Protein AF-A0A523RDM0-F1 (afdb_monomer_lite)

Structure (mmCIF, N/CA/C/O backbone):
data_AF-A0A523RDM0-F1
#
_entry.id   AF-A0A523RDM0-F1
#
loop_
_atom_site.group_PDB
_atom_site.id
_atom_site.type_symbol
_atom_site.label_atom_id
_atom_site.label_alt_id
_atom_site.label_comp_id
_atom_site.label_asym_id
_atom_site.label_entity_id
_atom_site.label_seq_id
_atom_site.pdbx_PDB_ins_code
_atom_site.Cartn_x
_atom_site.Cartn_y
_atom_site.Cartn_z
_atom_site.occupancy
_atom_site.B_iso_or_equiv
_atom_site.auth_seq_id
_atom_site.auth_comp_id
_atom_site.auth_asym_id
_atom_site.auth_atom_id
_atom_site.pdbx_PDB_model_num
ATOM 1 N N . MET A 1 1 ? 0.186 -13.187 25.152 1.00 63.44 1 MET A N 1
ATOM 2 C CA . MET A 1 1 ? -0.344 -13.380 23.785 1.00 63.44 1 MET A CA 1
ATOM 3 C C . MET A 1 1 ? 0.606 -14.290 23.031 1.00 63.44 1 MET A C 1
ATOM 5 O O . MET A 1 1 ? 1.808 -14.102 23.162 1.00 63.44 1 MET A O 1
ATOM 9 N N . SER A 1 2 ? 0.100 -15.282 22.299 1.00 75.81 2 SER A N 1
ATOM 10 C CA . SER A 1 2 ? 0.920 -16.077 21.379 1.00 75.81 2 SER A CA 1
ATOM 11 C C . SER A 1 2 ? 1.152 -15.284 20.094 1.00 75.81 2 SER A C 1
ATOM 13 O O . SER A 1 2 ? 0.192 -14.784 19.511 1.00 75.81 2 SER A O 1
ATOM 15 N N . THR A 1 3 ? 2.399 -15.173 19.641 1.00 81.31 3 THR A N 1
ATOM 16 C CA . THR A 1 3 ? 2.717 -14.581 18.335 1.00 81.31 3 THR A CA 1
ATOM 17 C C . THR A 1 3 ? 2.086 -15.418 17.225 1.00 81.31 3 THR A C 1
ATOM 19 O O . THR A 1 3 ? 2.317 -16.625 17.162 1.00 81.31 3 THR A O 1
ATOM 22 N N . LYS A 1 4 ? 1.304 -14.786 16.343 1.00 82.50 4 LYS A N 1
ATOM 23 C CA . LYS A 1 4 ? 0.785 -15.419 15.127 1.00 82.50 4 LYS A CA 1
ATOM 24 C C . LYS A 1 4 ? 1.697 -15.053 13.963 1.00 82.50 4 LYS A C 1
ATOM 26 O O . LYS A 1 4 ? 2.017 -13.885 13.769 1.00 82.50 4 LYS A O 1
ATOM 31 N N . ILE A 1 5 ? 2.134 -16.062 13.223 1.00 87.12 5 ILE A N 1
ATOM 32 C CA . ILE A 1 5 ? 2.983 -15.906 12.044 1.00 87.12 5 ILE A CA 1
ATOM 33 C C . ILE A 1 5 ? 2.201 -16.468 10.863 1.00 87.12 5 ILE A C 1
ATOM 35 O O . ILE A 1 5 ? 1.663 -17.571 10.954 1.00 87.12 5 ILE A O 1
ATOM 39 N N . SER A 1 6 ? 2.145 -15.710 9.772 1.00 89.75 6 SER A N 1
ATOM 40 C CA . SER A 1 6 ? 1.625 -16.178 8.491 1.00 89.75 6 SER A CA 1
ATOM 41 C C . SER A 1 6 ? 2.789 -16.432 7.539 1.00 89.75 6 SER A C 1
ATOM 43 O O . SER A 1 6 ? 3.699 -15.610 7.433 1.00 89.75 6 SER A O 1
ATOM 45 N N . ILE A 1 7 ? 2.778 -17.591 6.880 1.00 90.38 7 ILE A N 1
ATOM 46 C CA . ILE A 1 7 ? 3.726 -17.950 5.825 1.00 90.38 7 ILE A CA 1
ATOM 47 C C . ILE A 1 7 ? 2.899 -18.410 4.633 1.00 90.38 7 ILE A C 1
ATOM 49 O O . ILE A 1 7 ? 2.243 -19.451 4.694 1.00 90.38 7 ILE A O 1
ATOM 53 N N . VAL A 1 8 ? 2.948 -17.642 3.549 1.00 90.69 8 VAL A N 1
ATOM 54 C CA . VAL A 1 8 ? 2.283 -17.978 2.290 1.00 90.69 8 VAL A CA 1
ATOM 55 C C . VAL A 1 8 ? 3.348 -18.365 1.274 1.00 90.69 8 VAL A C 1
ATOM 57 O O . VAL A 1 8 ? 4.249 -17.587 0.971 1.00 90.69 8 VAL A O 1
ATOM 60 N N . ASN A 1 9 ? 3.265 -19.597 0.772 1.00 90.38 9 ASN A N 1
ATOM 61 C CA . ASN A 1 9 ? 4.205 -20.113 -0.216 1.00 90.38 9 ASN A CA 1
ATOM 62 C C . ASN A 1 9 ? 3.684 -19.860 -1.629 1.00 90.38 9 ASN A C 1
ATOM 64 O O . ASN A 1 9 ? 2.563 -20.240 -1.963 1.00 90.38 9 ASN A O 1
ATOM 68 N N . LEU A 1 10 ? 4.545 -19.302 -2.474 1.00 86.94 10 LEU A N 1
ATOM 69 C CA . LEU A 1 10 ? 4.272 -19.036 -3.880 1.00 86.94 10 LEU A CA 1
ATOM 70 C C . LEU A 1 10 ? 5.109 -19.953 -4.771 1.00 86.94 10 LEU A C 1
ATOM 72 O O . LEU A 1 10 ? 6.287 -20.186 -4.504 1.00 86.94 10 LEU A O 1
ATOM 76 N N . ARG A 1 11 ? 4.505 -20.461 -5.851 1.00 87.44 11 ARG A N 1
ATOM 77 C CA . ARG A 1 11 ? 5.222 -21.225 -6.894 1.00 87.44 11 ARG A CA 1
ATOM 78 C C . ARG A 1 11 ? 5.608 -20.359 -8.092 1.00 87.44 11 ARG A C 1
ATOM 80 O O . ARG A 1 11 ? 6.548 -20.692 -8.806 1.00 87.44 11 ARG A O 1
ATOM 87 N N . ASN A 1 12 ? 4.891 -19.262 -8.300 1.00 86.19 12 ASN A N 1
ATOM 88 C CA . ASN A 1 12 ? 5.105 -18.268 -9.342 1.00 86.19 12 ASN A CA 1
ATOM 89 C C . ASN A 1 12 ? 4.916 -16.864 -8.753 1.00 86.19 12 ASN A C 1
ATOM 91 O O . ASN A 1 12 ? 4.230 -16.677 -7.753 1.00 86.19 12 ASN A O 1
ATOM 95 N N . TYR A 1 13 ? 5.551 -15.872 -9.374 1.00 83.06 13 TYR A N 1
ATOM 96 C CA . TYR A 1 13 ? 5.454 -14.484 -8.917 1.00 83.06 13 TYR A CA 1
ATOM 97 C C . TYR A 1 13 ? 4.146 -13.806 -9.351 1.00 83.06 13 TYR A C 1
ATOM 99 O O . TYR A 1 13 ? 3.778 -12.776 -8.802 1.00 83.06 13 TYR A O 1
ATOM 107 N N . ASP A 1 14 ? 3.437 -14.378 -10.325 1.00 85.44 14 ASP A N 1
ATOM 108 C CA . ASP A 1 14 ? 2.251 -13.756 -10.922 1.00 85.44 14 ASP A CA 1
ATOM 109 C C . ASP A 1 14 ? 1.080 -13.635 -9.931 1.00 85.44 14 ASP A C 1
ATOM 111 O O . ASP A 1 14 ? 0.255 -12.743 -10.079 1.00 85.44 14 ASP A O 1
ATOM 115 N N . SER A 1 15 ? 1.038 -14.475 -8.890 1.00 86.75 15 SER A N 1
ATOM 116 C CA . SER A 1 15 ? 0.018 -14.443 -7.830 1.00 86.75 15 SER A CA 1
ATOM 117 C C . SER A 1 15 ? 0.505 -13.755 -6.547 1.00 86.75 15 SER A C 1
ATOM 119 O O . SER A 1 15 ? 0.056 -14.084 -5.448 1.00 86.75 15 SER A O 1
ATOM 121 N N . ILE A 1 16 ? 1.486 -12.850 -6.648 1.00 86.62 16 ILE A N 1
ATOM 122 C CA . ILE A 1 16 ? 2.050 -12.159 -5.478 1.00 86.62 16 ILE A CA 1
ATOM 123 C C . ILE A 1 16 ? 1.007 -11.301 -4.747 1.00 86.62 16 ILE A C 1
ATOM 125 O O . ILE A 1 16 ? 1.059 -11.235 -3.525 1.00 86.62 16 ILE A O 1
ATOM 129 N N . LEU A 1 17 ? 0.055 -10.695 -5.469 1.00 87.38 17 LEU A N 1
ATOM 130 C CA . LEU A 1 17 ? -1.018 -9.881 -4.881 1.00 87.38 17 LEU A CA 1
ATOM 131 C C . LEU A 1 17 ? -1.895 -10.733 -3.949 1.00 87.38 17 LEU A C 1
ATOM 133 O O . LEU A 1 17 ? -1.907 -10.486 -2.743 1.00 87.38 17 LEU A O 1
ATOM 137 N N . ASP A 1 18 ? -2.489 -11.806 -4.481 1.00 89.00 18 ASP A N 1
ATOM 138 C CA . ASP A 1 18 ? -3.333 -12.750 -3.733 1.00 89.00 18 ASP A CA 1
ATOM 139 C C . ASP A 1 18 ? -2.618 -13.319 -2.498 1.00 89.00 18 ASP A C 1
ATOM 141 O O . ASP A 1 18 ? -3.203 -13.506 -1.430 1.00 89.00 18 ASP A O 1
ATOM 145 N N . ALA A 1 19 ? -1.319 -13.608 -2.621 1.00 91.44 19 ALA A N 1
ATOM 146 C CA . ALA A 1 19 ? -0.545 -14.151 -1.513 1.00 91.44 19 ALA A CA 1
ATOM 147 C C . ALA A 1 19 ? -0.264 -13.132 -0.408 1.00 91.44 19 ALA A C 1
ATOM 149 O O . ALA A 1 19 ? -0.214 -13.513 0.764 1.00 91.44 19 ALA A O 1
ATOM 150 N N . ILE A 1 20 ? -0.068 -11.859 -0.757 1.00 90.38 20 ILE A N 1
ATOM 151 C CA . ILE A 1 20 ? 0.087 -10.792 0.234 1.00 90.38 20 ILE A CA 1
ATOM 152 C C . ILE A 1 20 ? -1.229 -10.597 0.978 1.00 90.38 20 ILE A C 1
ATOM 154 O O . ILE A 1 20 ? -1.219 -10.591 2.208 1.00 90.38 20 ILE A O 1
ATOM 158 N N . GLU A 1 21 ? -2.342 -10.510 0.251 1.00 89.69 21 GLU A N 1
ATOM 159 C CA . GLU A 1 21 ? -3.678 -10.369 0.830 1.00 89.69 21 GLU A CA 1
ATOM 160 C C . GLU A 1 21 ? -3.985 -11.522 1.798 1.00 89.69 21 GLU A C 1
ATOM 162 O O . GLU A 1 21 ? -4.249 -11.292 2.980 1.00 89.69 21 GLU A O 1
ATOM 167 N N . ALA A 1 22 ? -3.809 -12.773 1.358 1.00 90.25 22 ALA A N 1
ATOM 168 C CA . ALA A 1 22 ? -3.972 -13.949 2.214 1.00 90.25 22 ALA A CA 1
ATOM 169 C C . ALA A 1 22 ? -3.044 -13.908 3.441 1.00 90.25 22 ALA A C 1
ATOM 171 O O . ALA A 1 22 ? -3.434 -14.289 4.550 1.00 90.25 22 ALA A O 1
ATOM 172 N N . GLY A 1 23 ? -1.812 -13.428 3.256 1.00 91.31 23 GLY A N 1
ATOM 173 C CA . GLY A 1 23 ? -0.840 -13.242 4.324 1.00 91.31 23 GLY A CA 1
ATOM 174 C C . GLY A 1 23 ? -1.343 -12.298 5.415 1.00 91.31 23 GLY A C 1
ATOM 175 O O . GLY A 1 23 ? -1.243 -12.639 6.599 1.00 91.31 23 GLY A O 1
ATOM 176 N N . ILE A 1 24 ? -1.906 -11.156 5.010 1.00 89.62 24 ILE A N 1
ATOM 177 C CA . ILE A 1 24 ? -2.473 -10.134 5.897 1.00 89.62 24 ILE A CA 1
ATOM 178 C C . ILE A 1 24 ? -3.726 -10.669 6.596 1.00 89.62 24 ILE A C 1
ATOM 180 O O . ILE A 1 24 ? -3.794 -10.612 7.825 1.00 89.62 24 ILE A O 1
ATOM 184 N N . THR A 1 25 ? -4.667 -11.266 5.862 1.00 88.38 25 THR A N 1
ATOM 185 C CA . THR A 1 25 ? -5.914 -11.812 6.428 1.00 88.38 25 THR A CA 1
ATOM 186 C C . THR A 1 25 ? -5.636 -12.827 7.538 1.00 88.38 25 THR A C 1
ATOM 188 O O . THR A 1 25 ? -6.249 -12.787 8.603 1.00 88.38 25 THR A O 1
ATOM 191 N N . LEU A 1 26 ? -4.625 -13.686 7.367 1.00 89.25 26 LEU A N 1
ATOM 192 C CA . LEU A 1 26 ? -4.240 -14.670 8.385 1.00 89.25 26 LEU A CA 1
ATOM 193 C C . LEU A 1 26 ? -3.765 -14.043 9.710 1.00 89.25 26 LEU A C 1
ATOM 195 O O . LEU A 1 26 ? -3.828 -14.718 10.747 1.00 89.25 26 LEU A O 1
ATOM 199 N N . ILE A 1 27 ? -3.301 -12.789 9.708 1.00 87.00 27 ILE A N 1
ATOM 200 C CA . ILE A 1 27 ? -2.822 -12.071 10.903 1.00 87.00 27 ILE A CA 1
ATOM 201 C C . ILE A 1 27 ? -3.733 -10.921 11.355 1.00 87.00 27 ILE A C 1
ATOM 203 O O . ILE A 1 27 ? -3.494 -10.397 12.442 1.00 87.00 27 ILE A O 1
ATOM 207 N N . ALA A 1 28 ? -4.754 -10.550 10.577 1.00 82.12 28 ALA A N 1
ATOM 208 C CA . ALA A 1 28 ? -5.641 -9.424 10.874 1.00 82.12 28 ALA A CA 1
ATOM 209 C C . ALA A 1 28 ? -6.663 -9.733 11.986 1.00 82.12 28 ALA A C 1
ATOM 211 O O . ALA A 1 28 ? -6.792 -8.949 12.921 1.00 82.12 28 ALA A O 1
ATOM 212 N N . ASP A 1 29 ? -7.313 -10.904 11.953 1.00 74.56 29 ASP A N 1
ATOM 213 C CA . ASP A 1 29 ? -8.326 -11.315 12.947 1.00 74.56 29 ASP A CA 1
ATOM 214 C C . ASP A 1 29 ? -7.905 -11.204 14.431 1.00 74.56 29 ASP A C 1
ATOM 216 O O . ASP A 1 29 ? -8.734 -10.834 15.261 1.00 74.56 29 ASP A O 1
ATOM 220 N N . PRO A 1 30 ? -6.663 -11.546 14.838 1.00 72.94 30 PRO A N 1
ATOM 221 C CA . PRO A 1 30 ? -6.246 -11.448 16.237 1.00 72.94 30 PRO A CA 1
ATOM 222 C C . PRO A 1 30 ? -5.781 -10.047 16.658 1.00 72.94 30 PRO A C 1
ATOM 224 O O . PRO A 1 30 ? -5.282 -9.910 17.781 1.00 72.94 30 PRO A O 1
ATOM 227 N N . LEU A 1 31 ? -5.843 -9.030 15.790 1.00 81.00 31 LEU A N 1
ATOM 228 C CA . LEU A 1 31 ? -5.432 -7.685 16.182 1.00 81.00 31 LEU A CA 1
ATOM 229 C C . LEU A 1 31 ? -6.323 -7.189 17.334 1.00 81.00 31 LEU A C 1
ATOM 231 O O . LEU A 1 31 ? -7.536 -7.384 17.314 1.00 81.00 31 LEU A O 1
ATOM 235 N N . PRO A 1 32 ? -5.755 -6.526 18.358 1.00 85.81 32 PRO A N 1
ATOM 236 C CA . PRO A 1 32 ? -6.530 -6.031 19.497 1.00 85.81 32 PRO A CA 1
ATOM 237 C C . PRO A 1 32 ? -7.379 -4.792 19.152 1.00 85.81 32 PRO A C 1
ATOM 239 O O . PRO A 1 32 ? -7.896 -4.133 20.051 1.00 85.81 32 PRO A O 1
ATOM 242 N N . PHE A 1 33 ? -7.477 -4.447 17.868 1.00 87.88 33 PHE A N 1
ATOM 243 C CA . PHE A 1 33 ? -8.198 -3.305 17.326 1.00 87.88 33 PHE A CA 1
ATOM 244 C C . PHE A 1 33 ? -8.769 -3.661 15.952 1.00 87.88 33 PHE A C 1
ATOM 246 O O . PHE A 1 33 ? -8.220 -4.503 15.241 1.00 87.88 33 PHE A O 1
ATOM 253 N N . ASP A 1 34 ? -9.844 -2.978 15.573 1.00 90.00 34 ASP A N 1
ATOM 254 C CA . ASP A 1 34 ? -10.387 -3.047 14.223 1.00 90.00 34 ASP A CA 1
ATOM 255 C C . ASP A 1 34 ? -9.620 -2.071 13.320 1.00 90.00 34 ASP A C 1
ATOM 257 O O . ASP A 1 34 ? -9.585 -0.865 13.580 1.00 90.00 34 ASP A O 1
ATOM 261 N N . ILE A 1 35 ? -8.978 -2.585 12.267 1.00 91.12 35 ILE A N 1
ATOM 262 C CA . ILE A 1 35 ? -8.252 -1.754 11.293 1.00 91.12 35 ILE A CA 1
ATOM 263 C C . ILE A 1 35 ? -9.204 -0.735 10.644 1.00 91.12 35 ILE A C 1
ATOM 265 O O . ILE A 1 35 ? -8.790 0.389 10.373 1.00 91.12 35 ILE A O 1
ATOM 269 N N . ARG A 1 36 ? -10.479 -1.089 10.455 1.00 91.56 36 ARG A N 1
ATOM 270 C CA . ARG A 1 36 ? -11.490 -0.237 9.803 1.00 91.56 36 ARG A CA 1
ATOM 271 C C . ARG A 1 36 ? -11.812 1.019 10.609 1.00 91.56 36 ARG A C 1
ATOM 273 O O . ARG A 1 36 ? -12.108 2.066 10.050 1.00 91.56 36 ARG A O 1
ATOM 280 N N . GLU A 1 37 ? -11.666 0.936 11.928 1.00 92.69 37 GLU A N 1
ATOM 281 C CA . GLU A 1 37 ? -11.892 2.046 12.861 1.00 92.69 37 GLU A CA 1
ATOM 282 C C . GLU A 1 37 ? -10.649 2.946 13.024 1.00 92.69 37 GLU A C 1
ATOM 284 O O . GLU A 1 37 ? -10.670 3.958 13.737 1.00 92.69 37 GLU A O 1
ATOM 289 N N . CYS A 1 38 ? -9.525 2.595 12.386 1.00 93.00 38 CYS A N 1
ATOM 290 C CA . CYS A 1 38 ? -8.288 3.358 12.494 1.00 93.00 38 CYS A CA 1
ATOM 291 C C . CYS A 1 38 ? -8.343 4.625 11.632 1.00 93.00 38 CYS A C 1
ATOM 293 O O . CYS A 1 38 ? -8.316 4.575 10.408 1.00 93.00 38 CYS A O 1
ATOM 295 N N . LYS A 1 39 ? -8.303 5.788 12.288 1.00 93.06 39 LYS A N 1
ATOM 296 C CA . LYS A 1 39 ? -8.306 7.107 11.624 1.00 93.06 39 LYS A CA 1
ATOM 297 C C . LYS A 1 39 ? -6.964 7.512 11.009 1.00 93.06 39 LYS A C 1
ATOM 299 O O . LYS A 1 39 ? -6.899 8.487 10.277 1.00 93.06 39 LYS A O 1
ATOM 304 N N . ASN A 1 40 ? -5.881 6.825 11.375 1.00 92.19 40 ASN A N 1
ATOM 305 C CA . ASN A 1 40 ? -4.525 7.120 10.914 1.00 92.19 40 ASN A CA 1
ATOM 306 C C . ASN A 1 40 ? -3.732 5.818 10.756 1.00 92.19 40 ASN A C 1
ATOM 308 O O . ASN A 1 40 ? -3.212 5.273 11.731 1.00 92.19 40 ASN A O 1
ATOM 312 N N . ILE A 1 41 ? -3.623 5.337 9.523 1.00 94.62 41 ILE A N 1
ATOM 313 C CA . ILE A 1 41 ? -2.850 4.161 9.130 1.00 94.62 41 ILE A CA 1
ATOM 314 C C . ILE A 1 41 ? -1.603 4.643 8.397 1.00 94.62 41 ILE A C 1
ATOM 316 O O . ILE A 1 41 ? -1.678 5.375 7.411 1.00 94.62 41 ILE A O 1
ATOM 320 N N . LEU A 1 42 ? -0.436 4.233 8.888 1.00 93.69 42 LEU A N 1
ATOM 321 C CA . LEU A 1 42 ? 0.853 4.596 8.311 1.00 93.69 42 LEU A CA 1
ATOM 322 C C . LEU A 1 42 ? 1.488 3.376 7.651 1.00 93.69 42 LEU A C 1
ATOM 324 O O . LEU A 1 42 ? 1.849 2.410 8.323 1.00 93.69 42 LEU A O 1
ATOM 328 N N . LEU A 1 43 ? 1.682 3.446 6.339 1.00 93.19 43 LEU A N 1
ATOM 329 C CA . LEU A 1 43 ? 2.434 2.451 5.588 1.00 93.19 43 LEU A CA 1
ATOM 330 C C . LEU A 1 43 ? 3.855 2.968 5.372 1.00 93.19 43 LEU A C 1
ATOM 332 O O . LEU A 1 43 ? 4.061 4.012 4.752 1.00 93.19 43 LEU A O 1
ATOM 336 N N . LYS A 1 44 ? 4.851 2.233 5.880 1.00 91.25 44 LYS A N 1
ATOM 337 C CA . LYS A 1 44 ? 6.267 2.623 5.806 1.00 91.25 44 LYS A CA 1
ATOM 338 C C . LYS A 1 44 ? 7.086 1.677 4.916 1.00 91.25 44 LYS A C 1
ATOM 340 O O . LYS A 1 44 ? 7.870 0.883 5.448 1.00 91.25 44 LYS A O 1
ATOM 345 N N . PRO A 1 45 ? 6.948 1.739 3.580 1.00 89.06 45 PRO A N 1
ATOM 346 C CA . PRO A 1 45 ? 7.802 0.968 2.684 1.00 89.06 45 PRO A CA 1
ATOM 347 C C . PRO A 1 45 ? 9.267 1.387 2.826 1.00 89.06 45 PRO A C 1
ATOM 349 O O . PRO A 1 45 ? 9.584 2.489 3.272 1.00 89.06 45 PRO A O 1
ATOM 352 N N . ASN A 1 46 ? 10.187 0.517 2.419 1.00 85.81 46 ASN A N 1
ATOM 353 C CA . ASN A 1 46 ? 11.580 0.897 2.239 1.00 85.81 46 ASN A CA 1
ATOM 354 C C . ASN A 1 46 ? 11.779 1.362 0.792 1.00 85.81 46 ASN A C 1
ATOM 356 O O . ASN A 1 46 ? 11.329 0.714 -0.153 1.00 85.81 46 ASN A O 1
ATOM 360 N N . LEU A 1 47 ? 12.478 2.479 0.606 1.00 83.75 47 LEU A N 1
ATOM 361 C CA . LEU A 1 47 ? 12.798 3.007 -0.720 1.00 83.75 47 LEU A CA 1
ATOM 362 C C . LEU A 1 47 ? 14.007 2.268 -1.318 1.00 83.75 47 LEU A C 1
ATOM 364 O O . LEU A 1 47 ? 15.102 2.815 -1.432 1.00 83.75 47 LEU A O 1
ATOM 368 N N . LEU A 1 48 ? 13.810 0.988 -1.637 1.00 80.00 48 LEU A N 1
ATOM 369 C CA . LEU A 1 48 ? 14.825 0.099 -2.206 1.00 80.00 48 LEU A CA 1
ATOM 370 C C . LEU A 1 48 ? 14.761 0.096 -3.738 1.00 80.00 48 LEU A C 1
ATOM 372 O O . LEU A 1 48 ? 13.764 0.488 -4.340 1.00 80.00 48 LEU A O 1
ATOM 376 N N . LYS A 1 49 ? 15.830 -0.381 -4.387 1.00 77.69 49 LYS A N 1
ATOM 377 C CA . LYS A 1 49 ? 15.830 -0.611 -5.839 1.00 77.69 49 LYS A CA 1
ATOM 378 C C . LYS A 1 49 ? 14.688 -1.587 -6.201 1.00 77.69 49 LYS A C 1
ATOM 380 O O . LYS A 1 49 ? 14.539 -2.587 -5.503 1.00 77.69 49 LYS A O 1
ATOM 385 N N . PRO A 1 50 ? 13.913 -1.349 -7.277 1.00 72.62 50 PRO A N 1
ATOM 386 C CA . PRO A 1 50 ? 12.778 -2.195 -7.648 1.00 72.62 50 PRO A CA 1
ATOM 387 C C . PRO A 1 50 ? 13.261 -3.483 -8.334 1.00 72.62 50 PRO A C 1
ATOM 389 O O . PRO A 1 50 ? 13.171 -3.646 -9.548 1.00 72.62 50 PRO A O 1
ATOM 392 N N . THR A 1 51 ? 13.844 -4.394 -7.561 1.00 78.31 51 THR A N 1
ATOM 393 C CA . THR A 1 51 ? 14.258 -5.737 -7.996 1.00 78.31 51 THR A CA 1
ATOM 394 C C . THR A 1 51 ? 13.318 -6.770 -7.387 1.00 78.31 51 THR A C 1
ATOM 396 O O . THR A 1 51 ? 12.774 -6.512 -6.316 1.00 78.31 51 THR A O 1
ATOM 399 N N . LYS A 1 52 ? 13.056 -7.897 -8.070 1.00 70.00 52 LYS A N 1
ATOM 400 C CA . LYS A 1 52 ? 12.022 -8.894 -7.682 1.00 70.00 52 LYS A CA 1
ATOM 401 C C . LYS A 1 52 ? 12.167 -9.444 -6.253 1.00 70.00 52 LYS A C 1
ATOM 403 O O . LYS A 1 52 ? 11.217 -9.974 -5.701 1.00 70.00 52 LYS A O 1
ATOM 408 N N . ASP A 1 53 ? 13.353 -9.320 -5.683 1.00 73.62 53 ASP A N 1
ATOM 409 C CA . ASP A 1 53 ? 13.770 -9.735 -4.346 1.00 73.62 53 ASP A CA 1
ATOM 410 C C . ASP A 1 53 ? 13.656 -8.627 -3.278 1.00 73.62 53 ASP A C 1
ATOM 412 O O . ASP A 1 53 ? 13.898 -8.879 -2.099 1.00 73.62 53 ASP A O 1
ATOM 416 N N . ALA A 1 54 ? 13.278 -7.400 -3.646 1.00 78.69 54 ALA A N 1
ATOM 417 C CA . ALA A 1 54 ? 13.101 -6.311 -2.691 1.00 78.69 54 ALA A CA 1
ATOM 418 C C . ALA A 1 54 ? 11.804 -6.478 -1.880 1.00 78.69 54 ALA A C 1
ATOM 420 O O . ALA A 1 54 ? 10.712 -6.544 -2.433 1.00 78.69 54 ALA A O 1
ATOM 421 N N . CYS A 1 55 ? 11.902 -6.444 -0.550 1.00 72.50 55 CYS A N 1
ATOM 422 C CA . CYS A 1 55 ? 10.769 -6.709 0.347 1.00 72.50 55 CYS A CA 1
ATOM 423 C C . CYS A 1 55 ? 9.633 -5.664 0.309 1.00 72.50 55 CYS A C 1
ATOM 425 O O . CYS A 1 55 ? 8.590 -5.884 0.912 1.00 72.50 55 CYS A O 1
ATOM 427 N N . THR A 1 56 ? 9.822 -4.511 -0.339 1.00 76.94 56 THR A N 1
ATOM 428 C CA . THR A 1 56 ? 8.840 -3.408 -0.380 1.00 76.94 56 THR A CA 1
ATOM 429 C C . THR A 1 56 ? 8.686 -2.855 -1.792 1.00 76.94 56 THR A C 1
ATOM 431 O O . THR A 1 56 ? 8.747 -1.646 -2.019 1.00 76.94 56 THR A O 1
ATOM 434 N N . GLN A 1 57 ? 8.543 -3.760 -2.761 1.00 85.88 57 GLN A N 1
ATOM 435 C CA . GLN A 1 57 ? 8.236 -3.392 -4.139 1.00 85.88 57 GLN A CA 1
ATOM 436 C C . GLN A 1 57 ? 6.907 -2.618 -4.248 1.00 85.88 57 GLN A C 1
ATOM 438 O O . GLN A 1 57 ? 6.016 -2.825 -3.420 1.00 85.88 57 GLN A O 1
ATOM 443 N N . PRO A 1 58 ? 6.708 -1.817 -5.313 1.00 90.31 58 PRO A N 1
ATOM 444 C CA . PRO A 1 58 ? 5.423 -1.170 -5.592 1.00 90.31 58 PRO A CA 1
ATOM 445 C C . PRO A 1 58 ? 4.234 -2.138 -5.587 1.00 90.31 58 PRO A C 1
ATOM 447 O O . PRO A 1 58 ? 3.187 -1.806 -5.046 1.00 90.31 58 PRO A O 1
ATOM 450 N N . VAL A 1 59 ? 4.413 -3.358 -6.113 1.00 89.31 59 VAL A N 1
ATOM 451 C CA . VAL A 1 59 ? 3.371 -4.401 -6.107 1.00 89.31 59 VAL A CA 1
ATOM 452 C C . VAL A 1 59 ? 2.948 -4.796 -4.691 1.00 89.31 59 VAL A C 1
ATOM 454 O O . VAL A 1 59 ? 1.772 -5.033 -4.451 1.00 89.31 59 VAL A O 1
ATOM 457 N N . PH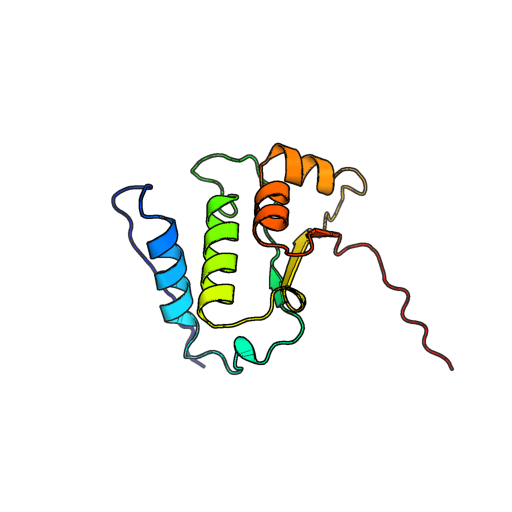E A 1 60 ? 3.882 -4.798 -3.734 1.00 90.25 60 PHE A N 1
ATOM 458 C CA . PHE A 1 60 ? 3.563 -5.109 -2.347 1.00 90.25 60 PHE A CA 1
ATOM 459 C C . PHE A 1 60 ? 2.726 -4.005 -1.711 1.00 90.25 60 PHE A C 1
ATOM 461 O O . PHE A 1 60 ? 1.724 -4.273 -1.059 1.00 90.25 60 PHE A O 1
ATOM 468 N N . VAL A 1 61 ? 3.123 -2.750 -1.925 1.00 92.69 61 VAL A N 1
ATOM 469 C CA . VAL A 1 61 ? 2.371 -1.605 -1.400 1.00 92.69 61 VAL A CA 1
ATOM 470 C C . VAL A 1 61 ? 0.985 -1.533 -2.031 1.00 92.69 61 VAL A C 1
ATOM 472 O O . VAL A 1 61 ? 0.023 -1.293 -1.311 1.00 92.69 61 VAL A O 1
ATOM 475 N N . ARG A 1 62 ? 0.867 -1.819 -3.333 1.00 93.06 62 ARG A N 1
ATOM 476 C CA . ARG A 1 62 ? -0.425 -1.926 -4.016 1.00 93.06 62 ARG A CA 1
ATOM 477 C C . ARG A 1 62 ? -1.326 -2.974 -3.363 1.00 93.06 62 ARG A C 1
ATOM 479 O O . ARG A 1 62 ? -2.431 -2.618 -2.990 1.00 93.06 62 ARG A O 1
ATOM 486 N N . ALA A 1 63 ? -0.834 -4.195 -3.141 1.00 92.00 63 ALA A N 1
ATOM 487 C CA . ALA A 1 63 ? -1.617 -5.253 -2.498 1.00 92.00 63 ALA A CA 1
ATOM 488 C C . ALA A 1 63 ? -2.117 -4.854 -1.102 1.00 92.00 63 ALA A C 1
ATOM 490 O O . ALA A 1 63 ? -3.253 -5.132 -0.740 1.00 92.00 63 ALA A O 1
ATOM 491 N N . VAL A 1 64 ? -1.279 -4.173 -0.310 1.00 94.12 64 VAL A N 1
ATOM 492 C CA . VAL A 1 64 ? -1.692 -3.679 1.013 1.00 94.12 64 VAL A CA 1
ATOM 493 C C . VAL A 1 64 ? -2.786 -2.615 0.887 1.00 94.12 64 VAL A C 1
ATOM 495 O O . VAL A 1 64 ? -3.732 -2.627 1.666 1.00 94.12 64 VAL A O 1
ATOM 498 N N . LEU A 1 65 ? -2.665 -1.692 -0.069 1.00 95.06 65 LEU A N 1
ATOM 499 C CA . LEU A 1 65 ? -3.658 -0.638 -0.299 1.00 95.06 65 LEU A CA 1
ATOM 500 C C . LEU A 1 65 ? -4.981 -1.201 -0.834 1.00 95.06 65 LEU A C 1
ATOM 502 O O . LEU A 1 65 ? -6.039 -0.768 -0.390 1.00 95.06 65 LEU A O 1
ATOM 506 N N . GLU A 1 66 ? -4.922 -2.184 -1.733 1.00 92.69 66 GLU A N 1
ATOM 507 C CA . GLU A 1 66 ? -6.088 -2.920 -2.234 1.00 92.69 66 GLU A CA 1
ATOM 508 C C . GLU A 1 66 ? -6.782 -3.676 -1.099 1.00 92.69 66 GLU A C 1
ATOM 510 O O . GLU A 1 66 ? -7.968 -3.459 -0.886 1.00 92.69 66 GLU A O 1
ATOM 515 N N . TYR A 1 67 ? -6.036 -4.419 -0.272 1.00 93.00 67 TYR A N 1
ATOM 516 C CA . TYR A 1 67 ? -6.588 -5.069 0.921 1.00 93.00 67 TYR A CA 1
ATOM 517 C C . TYR A 1 67 ? -7.305 -4.076 1.848 1.00 93.00 67 TYR A C 1
ATOM 519 O O . TYR A 1 67 ? -8.419 -4.338 2.292 1.00 93.00 67 TYR A O 1
ATOM 527 N N . LEU A 1 68 ? -6.678 -2.930 2.151 1.00 94.38 68 LEU A N 1
ATOM 528 C CA . LEU A 1 68 ? -7.279 -1.909 3.019 1.00 94.38 68 LEU A CA 1
ATOM 529 C C . LEU A 1 68 ? -8.577 -1.360 2.416 1.00 94.38 68 LEU A C 1
ATOM 531 O O . LEU A 1 68 ? -9.569 -1.216 3.129 1.00 94.38 68 LEU A O 1
ATOM 535 N N . LYS A 1 69 ? -8.584 -1.103 1.108 1.00 93.56 69 LYS A N 1
ATOM 536 C CA . LYS A 1 69 ? -9.778 -0.677 0.379 1.00 93.56 69 LYS A CA 1
ATOM 537 C C . LYS A 1 69 ? -10.879 -1.742 0.412 1.00 93.56 69 LYS A C 1
ATOM 539 O O . LYS A 1 69 ? -12.037 -1.393 0.623 1.00 93.56 69 LYS A O 1
ATOM 544 N N . ASP A 1 70 ? -10.532 -3.014 0.233 1.00 92.44 70 ASP A N 1
ATOM 545 C CA . ASP A 1 70 ? -11.489 -4.127 0.200 1.00 92.44 70 ASP A CA 1
ATOM 546 C C . ASP A 1 70 ? -12.154 -4.372 1.559 1.00 92.44 70 ASP A C 1
ATOM 548 O O . ASP A 1 70 ? -13.312 -4.784 1.616 1.00 92.44 70 ASP A O 1
ATOM 552 N N . ILE A 1 71 ? -11.463 -4.053 2.659 1.00 92.38 71 ILE A N 1
ATOM 553 C CA . ILE A 1 71 ? -12.052 -4.047 4.007 1.00 92.38 71 ILE A CA 1
ATOM 554 C C . ILE A 1 71 ? -12.703 -2.704 4.381 1.00 92.38 71 ILE A C 1
ATOM 556 O O . ILE A 1 71 ? -13.013 -2.497 5.552 1.00 92.38 71 ILE A O 1
ATOM 560 N N . GLU A 1 72 ? -12.922 -1.812 3.410 1.00 94.38 72 GLU A N 1
ATOM 561 C CA . GLU A 1 72 ? -13.623 -0.525 3.558 1.00 94.38 72 GLU A CA 1
ATOM 562 C C . GLU A 1 72 ? -12.885 0.518 4.424 1.00 94.38 72 GLU A C 1
ATOM 564 O O . GLU A 1 72 ? -13.501 1.343 5.098 1.00 94.38 72 GLU A O 1
ATOM 569 N N . VAL A 1 73 ? -11.548 0.521 4.411 1.00 95.12 73 VAL A N 1
ATOM 570 C CA . VAL A 1 73 ? -10.766 1.621 4.999 1.00 95.12 73 VAL A CA 1
ATOM 571 C C . VAL A 1 73 ? -10.769 2.821 4.051 1.00 95.12 73 VAL A C 1
ATOM 573 O O . VAL A 1 73 ? -10.327 2.727 2.908 1.00 95.12 73 VAL A O 1
ATOM 576 N N . GLU A 1 74 ? -11.188 3.979 4.559 1.00 94.25 74 GLU A N 1
ATOM 577 C CA . GLU A 1 74 ? -11.142 5.248 3.827 1.00 94.25 74 GLU A CA 1
ATOM 578 C C . GLU A 1 74 ? -9.702 5.661 3.475 1.00 94.25 74 GLU A C 1
ATOM 580 O O . GLU A 1 74 ? -8.828 5.729 4.346 1.00 94.25 74 GLU A O 1
ATOM 585 N N . ASN A 1 75 ? -9.466 6.024 2.212 1.00 93.81 75 ASN A N 1
ATOM 586 C CA . ASN A 1 75 ? -8.151 6.456 1.720 1.00 93.81 75 ASN A CA 1
ATOM 587 C C . ASN A 1 75 ? -7.565 7.635 2.514 1.00 93.81 75 ASN A C 1
ATOM 589 O O . ASN A 1 75 ? -6.356 7.681 2.746 1.00 93.81 75 ASN A O 1
ATOM 593 N N . ASP A 1 76 ? -8.414 8.552 2.988 1.00 94.81 76 ASP A N 1
ATOM 594 C CA . ASP A 1 76 ? -8.013 9.718 3.788 1.00 94.81 76 ASP A CA 1
ATOM 595 C C . ASP A 1 76 ? -7.355 9.346 5.128 1.00 94.81 76 ASP A C 1
ATOM 597 O O . ASP A 1 76 ? -6.566 10.133 5.675 1.00 94.81 76 ASP A O 1
ATOM 601 N N . ASN A 1 77 ? -7.640 8.140 5.636 1.00 95.31 77 ASN A N 1
ATOM 602 C CA . ASN A 1 77 ? -7.035 7.597 6.850 1.00 95.31 77 ASN A CA 1
ATOM 603 C C . ASN A 1 77 ? -5.655 6.985 6.582 1.00 95.31 77 ASN A C 1
ATOM 605 O O . ASN A 1 77 ? -4.904 6.743 7.528 1.00 95.31 77 ASN A O 1
ATOM 609 N N . ILE A 1 78 ? -5.289 6.731 5.323 1.00 96.94 78 ILE A N 1
ATOM 610 C CA . ILE A 1 78 ? -4.049 6.051 4.950 1.00 96.94 78 ILE A CA 1
ATOM 611 C C . ILE A 1 78 ? -3.001 7.084 4.533 1.00 96.94 78 ILE A C 1
ATOM 613 O O . ILE A 1 78 ? -3.249 8.004 3.756 1.00 96.94 78 ILE A O 1
ATOM 617 N N . ASN A 1 79 ? -1.778 6.925 5.031 1.00 94.62 79 ASN A N 1
ATOM 618 C CA . ASN A 1 79 ? -0.627 7.666 4.535 1.00 94.62 79 ASN A CA 1
ATOM 619 C C . ASN A 1 79 ? 0.519 6.696 4.256 1.00 94.62 79 ASN A C 1
ATOM 621 O O . ASN A 1 79 ? 0.914 5.910 5.121 1.00 94.62 79 ASN A O 1
ATOM 625 N N . VAL A 1 80 ? 1.090 6.782 3.059 1.00 93.69 80 VAL A N 1
ATOM 626 C CA . VAL A 1 80 ? 2.308 6.056 2.694 1.00 93.69 80 VAL A CA 1
ATOM 627 C C . VAL A 1 80 ? 3.478 7.008 2.863 1.00 93.69 80 VAL A C 1
ATOM 629 O O . VAL A 1 80 ? 3.426 8.153 2.425 1.00 93.69 80 VAL A O 1
ATOM 632 N N . GLY A 1 81 ? 4.560 6.570 3.490 1.00 88.94 81 GLY A N 1
ATOM 633 C CA . GLY A 1 81 ? 5.680 7.472 3.701 1.00 88.94 81 GLY A CA 1
ATOM 634 C C . GLY A 1 81 ? 6.972 6.794 4.087 1.00 88.94 81 GLY A C 1
ATOM 635 O O . GLY A 1 81 ? 7.066 5.581 4.267 1.00 88.94 81 GLY A O 1
ATOM 636 N N . TYR A 1 82 ? 8.007 7.611 4.206 1.00 83.12 82 TYR A N 1
ATOM 637 C CA . TYR A 1 82 ? 9.332 7.162 4.596 1.00 83.12 82 TYR A CA 1
ATOM 638 C C . TYR A 1 82 ? 9.942 8.144 5.596 1.00 83.12 82 TYR A C 1
ATOM 640 O O . TYR A 1 82 ? 9.680 9.343 5.528 1.00 83.12 82 TYR A O 1
ATOM 648 N N . SER A 1 83 ? 10.757 7.618 6.512 1.00 76.38 83 SER A N 1
ATOM 649 C CA . SER A 1 83 ? 11.613 8.393 7.419 1.00 76.38 83 SER A CA 1
ATOM 650 C C . SER A 1 83 ? 13.060 8.189 6.969 1.00 76.38 83 SER A C 1
ATOM 652 O O . SER A 1 83 ? 13.638 7.132 7.251 1.00 76.38 83 SER A O 1
ATOM 654 N N . PRO A 1 84 ? 13.625 9.105 6.169 1.00 65.38 84 PRO A N 1
ATOM 655 C CA . PRO A 1 84 ? 14.988 8.975 5.685 1.00 65.38 84 PRO A CA 1
ATOM 656 C C . PRO A 1 8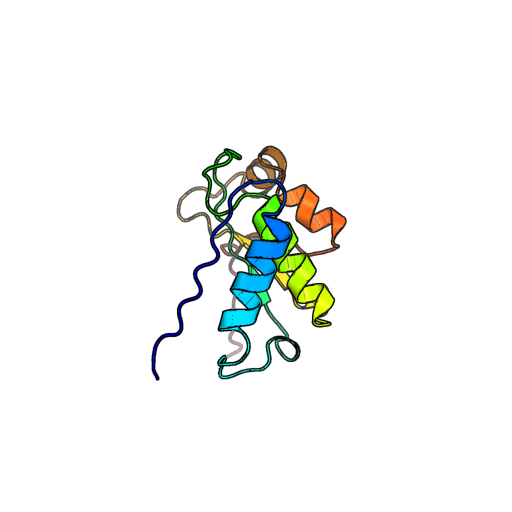4 ? 15.994 9.412 6.751 1.00 65.38 84 PRO A C 1
ATOM 658 O O . PRO A 1 84 ? 16.475 10.535 6.687 1.00 65.38 84 PRO A O 1
ATOM 661 N N . CYS A 1 85 ? 16.426 8.487 7.622 1.00 58.53 85 CYS A N 1
ATOM 662 C CA . CYS A 1 85 ? 17.333 8.764 8.753 1.00 58.53 85 CYS A CA 1
ATOM 663 C C . CYS A 1 85 ? 18.584 9.619 8.443 1.00 58.53 85 CYS A C 1
ATOM 665 O O . CYS A 1 85 ? 19.226 10.102 9.372 1.00 58.53 85 CYS A O 1
ATOM 667 N N . GLN A 1 86 ? 19.001 9.759 7.176 1.00 55.38 86 GLN A N 1
ATOM 668 C CA . GLN A 1 86 ? 20.192 10.523 6.781 1.00 55.38 86 GLN A CA 1
ATOM 669 C C . GLN A 1 86 ? 20.040 11.364 5.498 1.00 55.38 86 GLN A C 1
ATOM 671 O O . GLN A 1 86 ? 20.934 12.149 5.184 1.00 55.38 86 GLN A O 1
ATOM 676 N N . ILE A 1 87 ? 18.943 11.241 4.738 1.00 56.06 87 ILE A N 1
ATOM 677 C CA . ILE A 1 87 ? 18.826 11.853 3.400 1.00 56.06 87 ILE A CA 1
ATOM 678 C C . ILE A 1 87 ? 17.678 12.866 3.401 1.00 56.06 87 ILE A C 1
ATOM 680 O O . ILE A 1 87 ? 16.538 12.548 3.071 1.00 56.06 87 ILE A O 1
ATOM 684 N N . LYS A 1 88 ? 17.999 14.122 3.738 1.00 57.31 88 LYS A N 1
ATOM 685 C CA . LYS A 1 88 ? 17.037 15.243 3.762 1.00 57.31 88 LYS A CA 1
ATOM 686 C C . LYS A 1 88 ? 16.455 15.597 2.388 1.00 57.31 88 LYS A C 1
ATOM 688 O O . LYS A 1 88 ? 15.462 16.314 2.307 1.00 57.31 88 LYS A O 1
ATOM 693 N N . SER A 1 89 ? 17.053 15.122 1.300 1.00 57.59 89 SER A N 1
ATOM 694 C CA . SER A 1 89 ? 16.699 15.531 -0.056 1.00 57.59 89 SER A CA 1
ATOM 695 C C . SER A 1 89 ? 16.461 14.333 -0.977 1.00 57.59 89 SER A C 1
ATOM 697 O O . SER A 1 89 ? 17.321 13.482 -1.184 1.00 57.59 89 SER A O 1
ATOM 699 N N . SER A 1 90 ? 15.275 14.342 -1.597 1.00 71.75 90 SER A N 1
ATOM 700 C CA . SER A 1 90 ? 14.836 13.502 -2.723 1.00 71.75 90 SER A CA 1
ATOM 701 C C . SER A 1 90 ? 13.964 12.262 -2.447 1.00 71.75 90 SER A C 1
ATOM 703 O O . SER A 1 90 ? 13.704 11.521 -3.387 1.00 71.75 90 SER A O 1
ATOM 705 N N . PHE A 1 91 ? 13.382 12.064 -1.252 1.00 80.94 91 PHE A N 1
ATOM 706 C CA . PHE A 1 91 ? 12.490 10.905 -0.998 1.00 80.94 91 PHE A CA 1
ATOM 707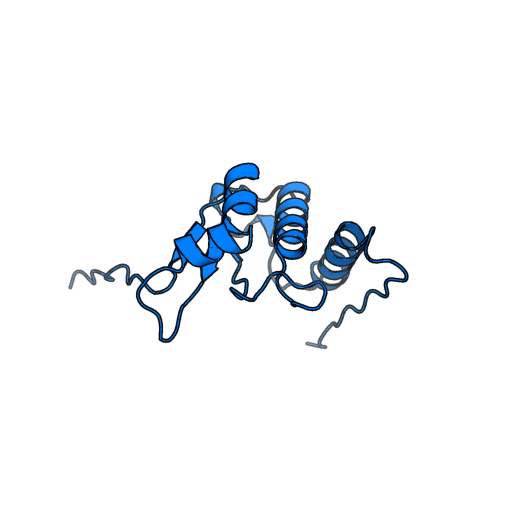 C C . PHE A 1 91 ? 11.368 10.757 -2.052 1.00 80.94 91 PHE A C 1
ATOM 709 O O . PHE A 1 91 ? 11.171 9.671 -2.588 1.00 80.94 91 PHE A O 1
ATOM 716 N N . LYS A 1 92 ? 10.704 11.862 -2.434 1.00 84.44 92 LYS A N 1
ATOM 717 C CA . LYS A 1 92 ? 9.679 11.882 -3.492 1.00 84.44 92 LYS A CA 1
ATOM 718 C C . LYS A 1 92 ? 10.251 11.502 -4.862 1.00 84.44 92 LYS A C 1
ATOM 720 O O . LYS A 1 92 ? 9.612 10.785 -5.617 1.00 84.44 92 LYS A O 1
ATOM 725 N N . MET A 1 93 ? 11.461 11.958 -5.186 1.00 86.19 93 MET A N 1
ATOM 726 C CA . MET A 1 93 ? 12.142 11.605 -6.438 1.00 86.19 93 MET A CA 1
ATOM 727 C C . MET A 1 93 ? 12.519 10.121 -6.466 1.00 86.19 93 MET A C 1
ATOM 729 O O . MET A 1 93 ? 12.357 9.472 -7.494 1.00 86.19 93 MET A O 1
ATOM 733 N N . ILE A 1 94 ? 13.002 9.580 -5.345 1.00 86.12 94 ILE A N 1
ATOM 734 C CA . ILE A 1 94 ? 13.315 8.156 -5.215 1.00 86.12 94 ILE A CA 1
ATOM 735 C C . ILE A 1 94 ? 12.028 7.341 -5.354 1.00 86.12 94 ILE A C 1
ATOM 737 O O . ILE A 1 94 ? 12.001 6.417 -6.155 1.00 86.12 94 ILE A O 1
ATOM 741 N N . ALA A 1 95 ? 10.957 7.725 -4.655 1.00 88.88 95 ALA A N 1
ATOM 742 C CA . ALA A 1 95 ? 9.654 7.070 -4.739 1.00 88.88 95 ALA A CA 1
ATOM 743 C C . ALA A 1 95 ? 9.104 7.034 -6.175 1.00 88.88 95 ALA A C 1
ATOM 745 O O . ALA A 1 95 ? 8.674 5.973 -6.617 1.00 88.88 95 ALA A O 1
ATOM 746 N N . LYS A 1 96 ? 9.211 8.144 -6.922 1.00 90.19 96 LYS A N 1
ATOM 747 C CA . LYS A 1 96 ? 8.896 8.195 -8.363 1.00 90.19 96 LYS A CA 1
ATOM 748 C C . LYS A 1 96 ? 9.779 7.259 -9.183 1.00 90.19 96 LYS A C 1
ATOM 750 O O . LYS A 1 96 ? 9.312 6.467 -9.987 1.00 90.19 96 LYS A O 1
ATOM 755 N N . LYS A 1 97 ? 11.096 7.299 -8.956 1.00 89.06 97 LYS A N 1
ATOM 756 C CA . LYS A 1 97 ? 12.052 6.467 -9.701 1.00 89.06 97 LYS A CA 1
ATOM 757 C C . LYS A 1 97 ? 11.792 4.968 -9.528 1.00 89.06 97 LYS A C 1
ATOM 759 O O . LYS A 1 97 ? 12.117 4.195 -10.426 1.00 89.06 97 LYS A O 1
ATOM 764 N N . ILE A 1 98 ? 11.266 4.560 -8.375 1.00 88.75 98 ILE A N 1
ATOM 765 C CA . ILE A 1 98 ? 10.979 3.155 -8.078 1.00 88.75 98 ILE A CA 1
ATOM 766 C C . ILE A 1 98 ? 9.523 2.761 -8.355 1.00 88.75 98 ILE A C 1
ATOM 768 O O . ILE A 1 98 ? 9.202 1.595 -8.153 1.00 88.75 98 ILE A O 1
ATOM 772 N N . GLY A 1 99 ? 8.665 3.679 -8.816 1.00 91.19 99 GLY A N 1
ATOM 773 C CA . GLY A 1 99 ? 7.264 3.396 -9.150 1.00 91.19 99 GLY A CA 1
ATOM 774 C C . GLY A 1 99 ? 6.299 3.399 -7.960 1.00 91.19 99 GLY A C 1
ATOM 775 O O . GLY A 1 99 ? 5.158 2.969 -8.090 1.00 91.19 99 GLY A O 1
ATOM 776 N N . LEU A 1 100 ? 6.754 3.795 -6.769 1.00 91.12 100 LEU A N 1
ATOM 777 C CA . LEU A 1 100 ? 5.941 3.761 -5.550 1.00 91.12 100 LEU A CA 1
ATOM 778 C C . LEU A 1 100 ? 5.021 4.979 -5.442 1.00 91.12 100 LEU A C 1
ATOM 780 O O . LEU A 1 100 ? 3.924 4.889 -4.896 1.00 91.12 100 LEU A O 1
ATOM 784 N N . TYR A 1 101 ? 5.490 6.124 -5.930 1.00 92.06 101 TYR A N 1
ATOM 785 C CA . TYR A 1 101 ? 4.714 7.356 -5.890 1.00 92.06 101 TYR A CA 1
ATOM 786 C C . TYR A 1 101 ? 3.477 7.249 -6.795 1.00 92.06 101 TYR A C 1
ATOM 788 O O . TYR A 1 101 ? 2.393 7.659 -6.402 1.00 92.06 101 TYR A O 1
ATOM 796 N N . GLU A 1 102 ? 3.632 6.604 -7.947 1.00 94.06 102 GLU A N 1
ATOM 797 C CA . GLU A 1 102 ? 2.590 6.329 -8.934 1.00 94.06 102 GLU A CA 1
ATOM 798 C C . GLU A 1 102 ? 1.506 5.405 -8.363 1.00 94.06 102 GLU A C 1
ATOM 800 O O . GLU A 1 102 ? 0.326 5.689 -8.526 1.00 94.06 102 GLU A O 1
ATOM 805 N N . VAL A 1 103 ? 1.886 4.364 -7.606 1.00 94.44 103 VAL A N 1
ATOM 806 C CA . VAL A 1 103 ? 0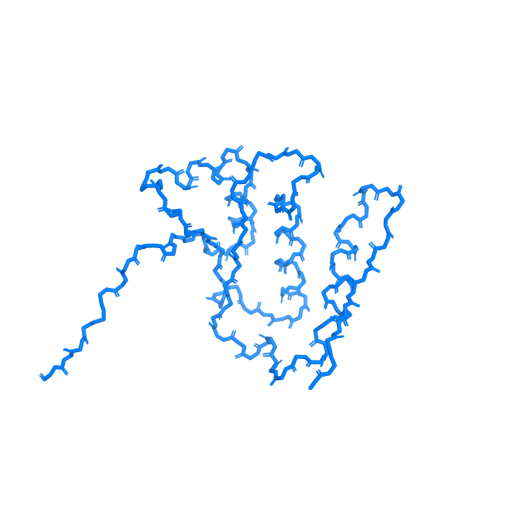.920 3.517 -6.877 1.00 94.44 103 VAL A CA 1
ATOM 807 C C . VAL A 1 103 ? 0.045 4.364 -5.954 1.00 94.44 103 VAL A C 1
ATOM 809 O O . VAL A 1 103 ? -1.164 4.172 -5.922 1.00 94.44 103 VAL A O 1
ATOM 812 N N . CYS A 1 104 ? 0.644 5.307 -5.220 1.00 94.44 104 CYS A N 1
ATOM 813 C CA . CYS A 1 104 ? -0.093 6.168 -4.296 1.00 94.44 104 CYS A CA 1
ATOM 814 C C . CYS A 1 104 ? -1.030 7.136 -5.037 1.00 94.44 104 CYS A C 1
ATOM 816 O O . CYS A 1 104 ? -2.150 7.344 -4.586 1.00 94.44 104 CYS A O 1
ATOM 818 N N . GLU A 1 105 ? -0.598 7.702 -6.171 1.00 94.38 105 GLU A N 1
ATOM 819 C CA . GLU A 1 105 ? -1.445 8.578 -6.996 1.00 94.38 105 GLU A CA 1
ATOM 820 C C . GLU A 1 105 ? -2.622 7.820 -7.627 1.00 94.38 105 GLU A C 1
ATOM 822 O O . GLU A 1 105 ? -3.735 8.335 -7.641 1.00 94.38 105 GLU A O 1
ATOM 827 N N . GLU A 1 106 ? -2.407 6.594 -8.108 1.00 94.50 106 GLU A N 1
ATOM 828 C CA . GLU A 1 106 ? -3.464 5.775 -8.719 1.00 94.50 106 GLU A CA 1
ATOM 829 C C . GLU A 1 106 ? -4.580 5.396 -7.741 1.00 94.50 106 GLU A C 1
ATOM 831 O O . GLU A 1 106 ? -5.737 5.286 -8.147 1.00 94.50 106 GLU A O 1
ATOM 836 N N . VAL A 1 107 ? -4.240 5.184 -6.467 1.00 91.94 107 VAL A N 1
ATOM 837 C CA . VAL A 1 107 ? -5.215 4.834 -5.426 1.00 91.94 107 VAL A CA 1
ATOM 838 C C . VAL A 1 107 ? -5.675 6.032 -4.596 1.00 91.94 107 VAL A C 1
ATOM 840 O O . VAL A 1 107 ? -6.398 5.824 -3.632 1.00 91.94 107 VAL A O 1
ATOM 843 N N . ASP A 1 108 ? -5.274 7.257 -4.949 1.00 94.19 108 ASP A N 1
ATOM 844 C CA . ASP A 1 108 ? -5.589 8.498 -4.223 1.00 94.19 108 ASP A CA 1
ATOM 845 C C . ASP A 1 108 ? -5.203 8.465 -2.729 1.00 94.19 108 ASP A C 1
ATOM 847 O O . ASP A 1 108 ? -5.982 8.799 -1.838 1.00 94.19 108 ASP A O 1
ATOM 851 N N . VAL A 1 109 ? -3.974 8.026 -2.437 1.00 95.44 109 VAL A N 1
ATOM 852 C CA . VAL A 1 109 ? -3.413 7.978 -1.078 1.00 95.44 109 VAL A CA 1
ATOM 853 C C . VAL A 1 109 ? -2.230 8.932 -0.949 1.00 95.44 109 VAL A C 1
ATOM 855 O O . VAL A 1 109 ? -1.348 9.014 -1.809 1.00 95.44 109 VAL A O 1
ATOM 858 N N . ARG A 1 110 ? -2.163 9.654 0.175 1.00 92.75 110 ARG A N 1
ATOM 859 C CA . ARG A 1 110 ? -1.100 10.640 0.409 1.00 92.75 110 ARG A CA 1
ATOM 860 C C . ARG A 1 110 ? 0.262 9.968 0.578 1.00 92.75 110 ARG A C 1
ATOM 862 O O . ARG A 1 110 ? 0.457 9.146 1.474 1.00 92.75 110 ARG A O 1
ATOM 869 N N . PHE A 1 111 ? 1.233 10.413 -0.221 1.00 90.62 111 PHE A N 1
ATOM 870 C CA . PHE A 1 111 ? 2.644 10.075 -0.043 1.00 90.62 111 PHE A CA 1
ATOM 871 C C . PHE A 1 111 ? 3.382 11.178 0.733 1.00 90.62 111 PHE A C 1
ATOM 873 O O . PHE A 1 111 ? 3.624 12.262 0.192 1.00 90.62 111 PHE A O 1
ATOM 880 N N . ILE A 1 112 ? 3.749 10.918 1.991 1.00 87.88 112 ILE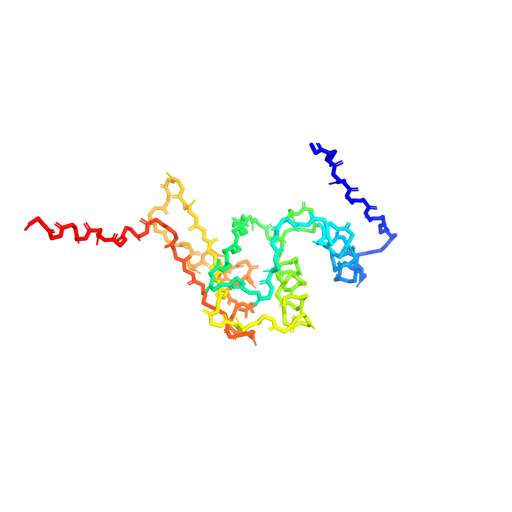 A N 1
ATOM 881 C CA . ILE A 1 112 ? 4.280 11.927 2.923 1.00 87.88 112 ILE A CA 1
ATOM 882 C C . ILE A 1 112 ? 5.702 11.624 3.414 1.00 87.88 112 ILE A C 1
ATOM 884 O O . ILE A 1 112 ? 6.176 10.488 3.404 1.00 87.88 112 ILE A O 1
ATOM 888 N N . ASN A 1 113 ? 6.402 12.673 3.847 1.00 83.06 113 ASN A N 1
ATOM 889 C CA . ASN A 1 113 ? 7.689 12.561 4.529 1.00 83.06 113 ASN A CA 1
ATOM 890 C C . ASN A 1 113 ? 7.457 12.534 6.042 1.00 83.06 113 ASN A C 1
ATOM 892 O O . ASN A 1 113 ? 6.983 13.525 6.591 1.00 83.06 113 ASN A O 1
ATOM 896 N N . PHE A 1 114 ? 7.820 11.441 6.713 1.00 78.44 114 PHE A N 1
ATOM 897 C CA . PHE A 1 114 ? 7.592 11.305 8.154 1.00 78.44 114 PHE A CA 1
ATOM 898 C C . PHE A 1 114 ? 8.563 12.129 9.022 1.00 78.44 114 PHE A C 1
ATOM 900 O O . PHE A 1 114 ? 8.313 12.273 10.212 1.00 78.44 114 PHE A O 1
ATOM 907 N N . GLU A 1 115 ? 9.643 12.691 8.461 1.00 71.44 115 GLU A N 1
ATOM 908 C CA . GLU A 1 115 ? 10.629 13.495 9.213 1.00 71.44 115 GLU A CA 1
ATOM 909 C C . GLU A 1 115 ? 10.371 15.007 9.203 1.00 71.44 115 GLU A C 1
ATOM 911 O O . GLU A 1 115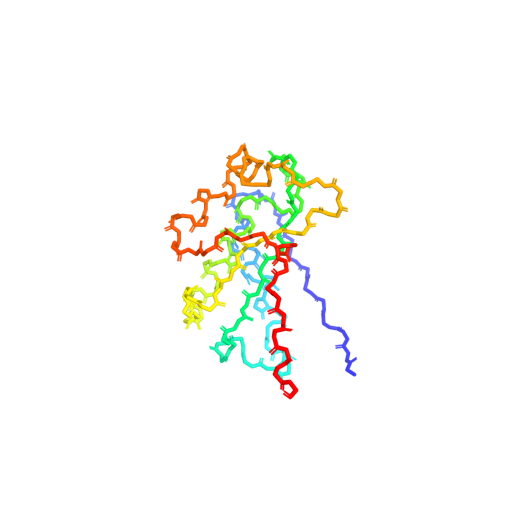 ? 11.131 15.767 9.803 1.00 71.44 115 GLU A O 1
ATOM 916 N N . GLN A 1 116 ? 9.320 15.480 8.529 1.00 60.62 116 GLN A N 1
ATOM 917 C CA . GLN A 1 116 ? 8.913 16.873 8.690 1.00 60.62 116 GLN A CA 1
ATOM 918 C C . GLN A 1 116 ? 8.157 16.996 10.013 1.00 60.62 116 GLN A C 1
ATOM 920 O O . GLN A 1 116 ? 6.983 16.646 10.093 1.00 60.62 116 GLN A O 1
ATOM 925 N N . GLU A 1 117 ? 8.855 17.450 11.058 1.00 50.94 117 GLU A N 1
ATOM 926 C CA . GLU A 1 117 ? 8.243 17.848 12.325 1.00 50.94 117 GLU A CA 1
ATOM 927 C C . GLU A 1 117 ? 7.011 18.723 12.051 1.00 50.94 117 GLU A C 1
ATOM 929 O O . GLU A 1 117 ? 7.115 19.796 11.454 1.00 50.94 117 GLU A O 1
ATOM 934 N N . ILE A 1 118 ? 5.841 18.279 12.510 1.00 48.50 118 ILE A N 1
ATOM 935 C CA . ILE A 1 118 ? 4.752 19.203 12.815 1.00 48.50 118 ILE A CA 1
ATOM 936 C C . ILE A 1 118 ? 5.129 19.773 14.185 1.00 48.50 118 ILE A C 1
ATOM 938 O O . ILE A 1 118 ? 5.141 19.002 15.149 1.00 48.50 118 ILE A O 1
ATOM 942 N N . PRO A 1 119 ? 5.494 21.062 14.313 1.00 43.06 119 PRO A N 1
ATOM 943 C CA . PRO A 1 119 ? 5.782 21.633 15.618 1.00 43.06 119 PRO A CA 1
ATOM 944 C C . PRO A 1 119 ? 4.557 21.440 16.513 1.00 43.06 119 PRO A C 1
ATOM 946 O O . PRO A 1 119 ? 3.467 21.936 16.222 1.00 43.06 119 PRO A O 1
ATOM 949 N N . VAL A 1 120 ? 4.730 20.690 17.601 1.00 47.28 120 VAL A N 1
ATOM 950 C CA . VAL A 1 120 ? 3.720 20.590 18.651 1.00 47.28 120 VAL A CA 1
ATOM 951 C C . VAL A 1 120 ? 3.725 21.935 19.368 1.00 47.28 120 VAL A C 1
ATOM 953 O O . VAL A 1 120 ? 4.569 22.190 20.223 1.00 47.28 120 VAL A O 1
ATOM 956 N N . TYR A 1 121 ? 2.807 22.826 18.996 1.00 44.28 121 TYR A N 1
ATOM 957 C CA . TYR A 1 121 ? 2.535 24.019 19.788 1.00 44.28 121 TYR A CA 1
ATOM 958 C C . TYR A 1 121 ? 1.860 23.577 21.088 1.00 44.28 121 TYR A C 1
ATOM 960 O O . TYR A 1 121 ? 0.640 23.450 21.160 1.00 44.28 121 TYR A O 1
ATOM 968 N N . THR A 1 122 ? 2.647 23.335 22.134 1.00 47.09 122 THR A N 1
ATOM 969 C CA . THR A 1 122 ? 2.123 23.380 23.499 1.00 47.09 122 THR A CA 1
ATOM 970 C C . THR A 1 122 ? 1.856 24.843 23.827 1.00 47.09 122 THR A C 1
ATOM 972 O O . THR A 1 122 ? 2.779 25.586 24.160 1.00 47.09 122 THR A O 1
ATOM 975 N N . SER A 1 123 ? 0.607 25.280 23.688 1.00 54.25 123 SER A N 1
ATOM 976 C CA . SER A 1 123 ? 0.136 26.489 24.358 1.00 54.25 123 SER A CA 1
ATOM 977 C C . SER A 1 123 ? 0.210 26.245 25.869 1.00 54.25 123 SER A C 1
ATOM 979 O O . SER A 1 123 ? -0.592 25.473 26.399 1.00 54.25 123 SER A O 1
ATOM 981 N N . LEU A 1 124 ? 1.227 26.828 26.510 1.00 44.56 124 LEU A N 1
ATOM 982 C CA . LEU A 1 124 ? 1.300 27.039 27.959 1.00 44.56 124 LEU A CA 1
ATOM 983 C C . LEU A 1 124 ? 0.411 28.218 28.358 1.00 44.56 124 LEU A C 1
ATOM 985 O O . LEU A 1 124 ? 0.363 29.195 27.575 1.00 44.56 124 LEU A O 1
#

Foldseek 3Di:
DDDFAFDFDDPDCPCVLVRLLVRCVSVQVPPPDHPQPQQAAEAEADLDAQDPPRPRALSNVLSVLVSCVVVPRDLNNYEYEYAPVPDPDQPVVSCVVRCNNVSCVVSVHHYDYPPPDPPPPPPD

pLDDT: mean 83.46, std 13.3, range [43.06, 96.94]

Sequence (124 aa):
MSTKISIVNLRNYDSILDAIEAGITLIADPLPFDIRECKNILLKPNLLKPTKDACTQPVFVRAVLEYLKDIEVENDNINVGYSPCQIKSSFKMIAKKIGLYEVCEEVDVRFINFEQEIPVYTSL

Secondary structure (DSSP, 8-state):
-PPP------SSGGGHHHHHHHHHHHHHTT-SS-GGG-S-EEE--------TT-TT-HHHHHHHHHHHHHTT--GGGEEEEE--TT--S-HHHHHHHTTHHHHHHHTT-EEEETTS--------

Radius of gyration: 16.09 Å; chains: 1; bounding box: 34×48×39 Å